Protein AF-F6I3B5-F1 (afdb_monomer)

Nearest PDB structures (foldseek):
  3wry-assembly1_A  TM=1.004E+00  e=3.801E-13  Solanum lycopersicum
  3wrx-assembly1_A  TM=1.004E+00  e=6.512E-13  Solanum lycopersicum
  3wrw-assembly1_A  TM=1.000E+00  e=2.861E-12  Solanum lycopersicum
  3wrx-assembly2_B  TM=1.003E+00  e=5.242E-12  Solanum lycopersicum
  3wrw-assembly3_E  TM=9.716E-01  e=4.220E-11  Solanum lycopersicum

Sequence (106 aa):
MFGVTTPCVNAVKERLVKDGYETLVFHATGPGGRAMEDLVRGGFIQGVLDITTTEVADYVVGGVMPCECSRFDAMIEKKIPSVVSVGTLDMVNFGAKTTIPSHLLK

Foldseek 3Di:
DEPQCVVVVVVVCVVCVVVPDDDDDFYQQQVRQVVVLVCLLVVVDQEEEAADPLLCLCQVPVARRHHDPCRPVSCVVSVGHYHHHHHNVVDGHHDPPVGPPVVPVD

Structure (mmCIF, N/CA/C/O backbone):
data_AF-F6I3B5-F1
#
_entry.id   AF-F6I3B5-F1
#
loop_
_atom_site.group_PDB
_atom_site.id
_atom_site.type_symbol
_atom_site.label_atom_id
_atom_site.label_alt_id
_atom_site.label_comp_id
_atom_site.label_asym_id
_atom_site.label_entity_id
_atom_site.label_seq_id
_atom_site.pdbx_PDB_ins_code
_atom_site.Cartn_x
_atom_site.Cartn_y
_atom_site.Cartn_z
_atom_site.occupancy
_atom_site.B_iso_or_equiv
_atom_site.auth_seq_id
_atom_site.auth_comp_id
_atom_site.auth_asym_id
_atom_site.auth_atom_id
_atom_site.pdbx_PDB_model_num
ATOM 1 N N . MET A 1 1 ? 1.086 4.937 0.881 1.00 95.94 1 MET A N 1
ATOM 2 C CA . MET A 1 1 ? 1.217 6.344 0.433 1.00 95.94 1 MET A CA 1
ATOM 3 C C . MET A 1 1 ? 2.339 6.438 -0.577 1.00 95.94 1 MET A C 1
ATOM 5 O O . MET A 1 1 ? 3.348 5.767 -0.403 1.00 95.94 1 MET A O 1
ATOM 9 N N . PHE A 1 2 ? 2.180 7.271 -1.597 1.00 95.56 2 PHE A N 1
ATOM 10 C CA . PHE A 1 2 ? 3.249 7.674 -2.507 1.00 95.56 2 PHE A CA 1
ATOM 11 C C . PHE A 1 2 ? 3.194 9.185 -2.728 1.00 95.56 2 PHE A C 1
ATOM 13 O O . PHE A 1 2 ? 2.139 9.787 -2.515 1.00 95.56 2 PHE A O 1
ATOM 20 N N . GLY A 1 3 ? 4.276 9.794 -3.226 1.00 97.38 3 GLY A N 1
ATOM 21 C CA . GLY A 1 3 ? 4.320 11.236 -3.507 1.00 97.38 3 GLY A CA 1
ATOM 22 C C . GLY A 1 3 ? 3.079 11.733 -4.265 1.00 97.38 3 GLY A C 1
ATOM 23 O O . GLY A 1 3 ? 2.422 12.676 -3.827 1.00 97.38 3 GLY A O 1
ATOM 24 N N . VAL A 1 4 ? 2.676 11.004 -5.311 1.00 97.56 4 VAL A N 1
ATOM 25 C CA . VAL A 1 4 ? 1.521 11.325 -6.173 1.00 97.56 4 VAL A CA 1
ATOM 26 C C . VAL A 1 4 ? 0.145 11.046 -5.547 1.00 97.56 4 VAL A C 1
ATOM 28 O O . VAL A 1 4 ? -0.866 11.507 -6.062 1.00 97.56 4 VAL A O 1
ATOM 31 N N . THR A 1 5 ? 0.080 10.329 -4.422 1.00 98.56 5 THR A N 1
ATOM 32 C CA . THR A 1 5 ? -1.160 10.090 -3.655 1.00 98.56 5 THR A CA 1
ATOM 33 C C . THR A 1 5 ? -1.192 10.835 -2.319 1.00 98.56 5 THR A C 1
ATOM 35 O O . THR A 1 5 ? -2.185 10.755 -1.594 1.00 98.56 5 THR A O 1
ATOM 38 N N . THR A 1 6 ? -0.157 11.625 -2.012 1.00 98.62 6 THR A N 1
ATOM 39 C CA . THR A 1 6 ? -0.052 12.439 -0.789 1.00 98.62 6 THR A CA 1
ATOM 40 C C . THR A 1 6 ? -1.284 13.313 -0.523 1.00 98.62 6 THR A C 1
ATOM 42 O O . THR A 1 6 ? -1.735 13.319 0.622 1.00 98.62 6 THR A O 1
ATOM 45 N N . PRO A 1 7 ? -1.895 14.005 -1.514 1.00 98.75 7 PRO A N 1
ATOM 46 C CA . PRO A 1 7 ? -3.087 14.816 -1.250 1.00 98.75 7 PRO A CA 1
ATOM 47 C C . PRO A 1 7 ? -4.250 13.999 -0.670 1.00 98.75 7 PRO A C 1
ATOM 49 O O . PRO A 1 7 ? -4.871 14.415 0.306 1.00 98.75 7 PRO A O 1
ATOM 52 N N . CYS A 1 8 ? -4.500 12.805 -1.220 1.00 98.81 8 CYS A N 1
ATOM 53 C CA . CYS A 1 8 ? -5.534 11.897 -0.723 1.00 98.81 8 CYS A CA 1
ATOM 54 C C . CYS A 1 8 ? -5.194 11.386 0.684 1.00 98.81 8 CYS A C 1
ATOM 56 O O . CYS A 1 8 ? -6.023 11.470 1.587 1.00 98.81 8 CYS A O 1
ATOM 58 N N . VAL A 1 9 ? -3.957 10.921 0.894 1.00 98.75 9 VAL A N 1
ATOM 59 C CA . VAL A 1 9 ? -3.523 10.371 2.188 1.00 98.75 9 VAL A CA 1
ATOM 60 C C . VAL A 1 9 ? -3.577 11.421 3.297 1.00 98.75 9 VAL A C 1
ATOM 62 O O . VAL A 1 9 ? -4.031 11.110 4.394 1.00 98.75 9 VAL A O 1
ATOM 65 N N . ASN A 1 10 ? -3.175 12.665 3.024 1.00 98.75 10 ASN A N 1
ATOM 66 C CA . ASN A 1 10 ? -3.234 13.742 4.013 1.00 98.75 10 ASN A CA 1
ATOM 67 C C . ASN A 1 10 ? -4.676 14.089 4.393 1.00 98.75 10 ASN A C 1
ATOM 69 O O . ASN A 1 10 ? -4.965 14.212 5.580 1.00 98.75 10 ASN A O 1
ATOM 73 N N . ALA A 1 11 ? -5.582 14.186 3.415 1.00 98.81 11 ALA A N 1
ATOM 74 C CA . ALA A 1 11 ? -6.995 14.446 3.683 1.00 98.81 11 ALA A CA 1
ATOM 75 C C . ALA A 1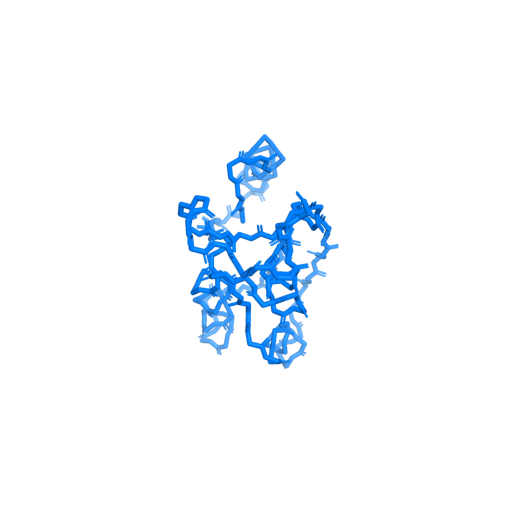 11 ? -7.634 13.322 4.519 1.00 98.81 11 ALA A C 1
ATOM 77 O O . ALA A 1 11 ? -8.360 13.587 5.478 1.00 98.81 11 ALA A O 1
ATOM 78 N N . VAL A 1 12 ? -7.322 12.062 4.195 1.00 98.81 12 VAL A N 1
ATOM 79 C CA . VAL A 1 12 ? -7.788 10.896 4.958 1.00 98.81 12 VAL A CA 1
ATOM 80 C C . VAL A 1 12 ? -7.213 10.896 6.373 1.00 98.81 12 VAL A C 1
ATOM 82 O O . VAL A 1 12 ? -7.962 10.723 7.331 1.00 98.81 12 VAL A O 1
ATOM 85 N N . LYS A 1 13 ? -5.906 11.136 6.522 1.00 98.81 13 LYS A N 1
ATOM 86 C CA . LYS A 1 13 ? -5.241 11.223 7.826 1.00 98.81 13 LYS A CA 1
ATOM 87 C C . LYS A 1 13 ? -5.870 12.304 8.701 1.00 98.81 13 LYS A C 1
ATOM 89 O O . LYS A 1 13 ? -6.204 12.030 9.848 1.00 98.81 13 LYS A O 1
ATOM 94 N N . GLU A 1 14 ? -6.047 13.513 8.171 1.00 98.81 14 GLU A N 1
ATOM 95 C CA . GLU A 1 14 ? -6.660 14.620 8.910 1.00 98.81 14 GLU A CA 1
ATOM 96 C C . GLU A 1 14 ? -8.067 14.251 9.385 1.00 98.81 14 GLU A C 1
ATOM 98 O O . GLU A 1 14 ? -8.427 14.517 10.533 1.00 98.81 14 GLU A O 1
ATOM 103 N N . ARG A 1 15 ? -8.854 13.598 8.523 1.00 98.81 15 ARG A N 1
ATOM 104 C CA . ARG A 1 15 ? -10.194 13.146 8.886 1.00 98.81 15 ARG A CA 1
ATOM 105 C C . ARG A 1 15 ? -10.171 12.080 9.983 1.00 98.81 15 ARG A C 1
ATOM 107 O O . ARG A 1 15 ? -10.915 12.213 10.947 1.00 98.81 15 ARG A O 1
ATOM 114 N N . LEU A 1 16 ? -9.317 11.066 9.867 1.00 98.69 16 LEU A N 1
ATOM 115 C CA . LEU A 1 16 ? -9.194 10.008 10.875 1.00 98.69 16 LEU A CA 1
ATOM 116 C C . LEU A 1 16 ? -8.769 10.555 12.240 1.00 98.69 16 LEU A C 1
ATOM 118 O O . LEU A 1 16 ? -9.344 10.170 13.254 1.00 98.69 16 LEU A O 1
ATOM 122 N N . VAL A 1 17 ? -7.821 11.496 12.265 1.00 98.62 17 VAL A N 1
ATOM 123 C CA . VAL A 1 17 ? -7.390 12.156 13.505 1.00 98.62 17 VAL A CA 1
ATOM 124 C C . VAL A 1 17 ? -8.537 12.952 14.133 1.00 98.62 17 VAL A C 1
ATOM 126 O O . VAL A 1 17 ? -8.736 12.876 15.343 1.00 98.62 17 VAL A O 1
ATOM 129 N N . LYS A 1 18 ? -9.338 13.674 13.333 1.00 98.69 18 LYS A N 1
ATOM 130 C CA . LYS A 1 18 ? -10.547 14.368 13.826 1.00 98.69 18 LYS A CA 1
ATOM 131 C C . LYS A 1 18 ? -11.586 13.404 14.400 1.00 98.69 18 LYS A C 1
ATOM 133 O O . LYS A 1 18 ? -12.261 13.758 15.361 1.00 98.69 18 LYS A O 1
ATOM 138 N N . ASP A 1 19 ? -11.679 12.204 13.839 1.00 98.62 19 ASP A N 1
ATOM 139 C CA . ASP A 1 19 ? -12.576 11.146 14.307 1.00 98.62 19 ASP A CA 1
ATOM 140 C C . ASP A 1 19 ? -11.990 10.361 15.510 1.00 98.62 19 ASP A C 1
ATOM 142 O O . ASP A 1 19 ? -12.633 9.446 16.019 1.00 98.62 19 ASP A O 1
ATOM 146 N N . GLY A 1 20 ? -10.800 10.733 16.006 1.00 98.62 20 GLY A N 1
ATOM 147 C CA . GLY A 1 20 ? -10.186 10.176 17.219 1.00 98.62 20 GLY A CA 1
ATOM 148 C C . GLY A 1 20 ? -9.274 8.966 16.999 1.00 98.62 20 GLY A C 1
ATOM 149 O O . GLY A 1 20 ? -8.903 8.305 17.969 1.00 98.62 20 GLY A O 1
ATOM 150 N N . TYR A 1 21 ? -8.903 8.663 15.753 1.00 98.81 21 TYR A N 1
ATOM 151 C CA . TYR A 1 21 ? -7.993 7.565 15.428 1.00 98.81 21 TYR A CA 1
ATOM 152 C C . TYR A 1 21 ? -6.526 8.009 15.414 1.00 98.81 21 TYR A C 1
ATOM 154 O O . TYR A 1 21 ? -6.184 9.079 14.908 1.00 98.81 21 TYR A O 1
ATOM 162 N N . GLU A 1 22 ? -5.645 7.129 15.889 1.00 98.69 22 GLU A N 1
ATOM 163 C CA . GLU A 1 22 ? -4.203 7.220 15.646 1.00 98.69 22 GLU A CA 1
ATOM 164 C C . GLU A 1 22 ? -3.876 6.692 14.240 1.00 98.69 22 GLU A C 1
ATOM 166 O O . GLU A 1 22 ? -4.530 5.769 13.748 1.00 98.69 22 GLU A O 1
ATOM 171 N N . THR A 1 23 ? -2.874 7.270 13.567 1.00 98.56 23 THR A N 1
ATOM 172 C CA . THR A 1 23 ? -2.585 6.938 12.162 1.00 98.56 23 THR A CA 1
ATOM 173 C C . THR A 1 23 ? -1.102 6.684 11.919 1.00 98.56 23 THR A C 1
ATOM 175 O O . THR A 1 23 ? -0.250 7.525 12.194 1.00 98.56 23 THR A O 1
ATOM 178 N N . LEU A 1 24 ? -0.799 5.548 11.292 1.00 98.81 24 LEU A N 1
ATOM 179 C CA . LEU A 1 24 ? 0.534 5.218 10.792 1.00 98.81 24 LEU A CA 1
ATOM 180 C C . LEU A 1 24 ? 0.516 5.254 9.261 1.00 98.81 24 LEU A C 1
ATOM 182 O O . LEU A 1 24 ? -0.299 4.585 8.628 1.00 98.81 24 LEU A O 1
ATOM 186 N N . VAL A 1 25 ? 1.400 6.052 8.659 1.00 98.75 25 VAL A N 1
ATOM 187 C CA . VAL A 1 25 ? 1.496 6.190 7.198 1.00 98.75 25 VAL A CA 1
ATOM 188 C C . VAL A 1 25 ? 2.730 5.453 6.698 1.00 98.75 25 VAL A C 1
ATOM 190 O O . VAL A 1 25 ? 3.846 5.756 7.111 1.00 98.75 25 VAL A O 1
ATOM 193 N N . PHE A 1 26 ? 2.527 4.537 5.755 1.00 98.81 26 PHE A N 1
ATOM 194 C CA . PHE A 1 26 ? 3.593 3.752 5.136 1.00 98.81 26 PHE A CA 1
ATOM 195 C C . PHE A 1 26 ? 3.836 4.223 3.704 1.00 98.81 26 PHE A C 1
ATOM 197 O O . PHE A 1 26 ? 2.892 4.437 2.932 1.00 98.81 26 PHE A O 1
ATOM 204 N N . HIS A 1 27 ? 5.106 4.400 3.343 1.00 98.62 27 HIS A N 1
ATOM 205 C CA . HIS A 1 27 ? 5.497 4.696 1.970 1.00 98.62 27 HIS A CA 1
ATOM 206 C C . HIS A 1 27 ? 5.504 3.394 1.157 1.00 98.62 27 HIS A C 1
ATOM 208 O O . HIS A 1 27 ? 6.151 2.437 1.564 1.00 98.62 27 HIS A O 1
ATOM 214 N N . ALA A 1 28 ? 4.760 3.340 0.053 1.00 98.62 28 ALA A N 1
ATOM 215 C CA . ALA A 1 28 ? 4.493 2.115 -0.704 1.00 98.62 28 ALA A CA 1
ATOM 216 C C . ALA A 1 28 ? 5.681 1.745 -1.614 1.00 98.62 28 ALA A C 1
ATOM 218 O O . ALA A 1 28 ? 5.631 1.949 -2.823 1.00 98.62 28 ALA A O 1
ATOM 219 N N . THR A 1 29 ? 6.780 1.292 -1.007 1.00 98.50 29 THR A N 1
ATOM 220 C CA . THR A 1 29 ? 8.053 0.981 -1.682 1.00 98.50 29 THR A CA 1
ATOM 221 C C . THR A 1 29 ? 8.399 -0.510 -1.703 1.00 98.50 29 THR A C 1
ATOM 223 O O . THR A 1 29 ? 9.534 -0.869 -2.012 1.00 98.50 29 THR A O 1
ATOM 226 N N . GLY A 1 30 ? 7.466 -1.374 -1.308 1.00 98.19 30 GLY A N 1
ATOM 227 C CA . GLY A 1 30 ? 7.651 -2.801 -1.051 1.00 98.19 30 GLY A CA 1
ATOM 228 C C . GLY A 1 30 ? 7.792 -3.073 0.453 1.00 98.19 30 GLY A C 1
ATOM 229 O O . GLY A 1 30 ? 6.889 -3.647 1.065 1.00 98.19 30 GLY A O 1
ATOM 230 N N . PRO A 1 31 ? 8.889 -2.635 1.111 1.00 98.56 31 PRO A N 1
ATOM 231 C CA . PRO A 1 31 ? 9.033 -2.758 2.559 1.00 98.56 31 PRO A CA 1
ATOM 232 C C . PRO A 1 31 ? 7.948 -2.032 3.358 1.00 98.56 31 PRO A C 1
ATOM 234 O O . PRO A 1 31 ? 7.634 -2.466 4.461 1.00 98.56 31 PRO A O 1
ATOM 237 N N . GLY A 1 32 ? 7.377 -0.939 2.841 1.00 98.62 32 GLY A N 1
ATOM 238 C CA . GLY A 1 32 ? 6.334 -0.204 3.556 1.00 98.62 32 GLY A CA 1
ATOM 239 C C . GLY A 1 32 ? 5.035 -0.992 3.687 1.00 98.62 32 GLY A C 1
ATOM 240 O O . GLY A 1 32 ? 4.495 -1.073 4.791 1.00 98.62 32 GLY A O 1
ATOM 241 N N . GLY A 1 33 ? 4.563 -1.624 2.607 1.00 98.62 33 GLY A N 1
ATOM 242 C CA . GLY A 1 33 ? 3.419 -2.530 2.668 1.00 98.62 33 GLY A CA 1
ATOM 243 C C . GLY A 1 33 ? 3.654 -3.713 3.607 1.00 98.62 33 GLY A C 1
ATOM 244 O O . GLY A 1 33 ? 2.762 -4.037 4.394 1.00 98.62 33 GLY A O 1
ATOM 245 N N . ARG A 1 34 ? 4.859 -4.302 3.597 1.00 98.62 34 ARG A N 1
ATOM 246 C CA . ARG A 1 34 ? 5.234 -5.393 4.519 1.00 98.62 34 ARG A CA 1
ATOM 247 C C . ARG A 1 34 ? 5.270 -4.951 5.977 1.00 98.62 34 ARG A C 1
ATOM 249 O O . ARG A 1 34 ? 4.664 -5.602 6.817 1.00 98.62 34 ARG A O 1
ATOM 256 N N . ALA A 1 35 ? 5.897 -3.814 6.272 1.00 98.75 35 ALA A N 1
ATOM 257 C CA . ALA A 1 35 ? 5.954 -3.276 7.629 1.00 98.75 35 ALA A CA 1
ATOM 258 C C . ALA A 1 35 ? 4.550 -3.005 8.197 1.00 98.75 35 ALA A C 1
ATOM 260 O O . ALA A 1 35 ? 4.286 -3.288 9.364 1.00 98.75 35 ALA A O 1
ATOM 261 N N . MET A 1 36 ? 3.635 -2.497 7.366 1.00 98.81 36 MET A N 1
ATOM 262 C CA . MET A 1 36 ? 2.228 -2.342 7.739 1.00 98.81 36 MET A CA 1
ATOM 263 C C . MET A 1 36 ? 1.593 -3.694 8.085 1.00 98.81 36 MET A C 1
ATOM 265 O O . MET A 1 36 ? 0.952 -3.823 9.126 1.00 98.81 36 MET A O 1
ATOM 269 N N . GLU A 1 37 ? 1.770 -4.708 7.236 1.00 98.81 37 GLU A N 1
ATOM 270 C CA . GLU A 1 37 ? 1.206 -6.039 7.470 1.00 98.81 37 GLU A CA 1
ATOM 271 C C . GLU A 1 37 ? 1.786 -6.734 8.701 1.00 98.81 37 GLU A C 1
ATOM 273 O O . GLU A 1 37 ? 1.044 -7.381 9.435 1.00 98.81 37 GLU A O 1
ATOM 278 N N . ASP A 1 38 ? 3.074 -6.568 8.985 1.00 98.75 38 ASP A N 1
ATOM 279 C CA . ASP A 1 38 ? 3.693 -7.122 10.190 1.00 98.75 38 ASP A CA 1
ATOM 280 C C . ASP A 1 38 ? 3.113 -6.488 11.460 1.00 98.75 38 ASP A C 1
ATOM 282 O O . ASP A 1 38 ? 2.850 -7.184 12.444 1.00 98.75 38 ASP A O 1
ATOM 286 N N . LEU A 1 39 ? 2.805 -5.188 11.428 1.00 98.81 39 LEU A N 1
ATOM 287 C CA . LEU A 1 39 ? 2.116 -4.503 12.525 1.00 98.81 39 LEU A CA 1
ATOM 288 C C . LEU A 1 39 ? 0.644 -4.919 12.655 1.00 98.81 39 LEU A C 1
ATOM 290 O O . LEU A 1 39 ? 0.135 -5.002 13.776 1.00 98.81 39 LEU A O 1
ATOM 294 N N . VAL A 1 40 ? -0.030 -5.248 11.548 1.00 98.81 40 VAL A N 1
ATOM 295 C CA . VAL A 1 40 ? -1.353 -5.897 11.570 1.00 98.81 40 VAL A CA 1
ATOM 296 C C . VAL A 1 40 ? -1.249 -7.287 12.207 1.00 98.81 40 VAL A C 1
ATOM 298 O O . VAL A 1 40 ? -2.002 -7.602 13.132 1.00 98.81 40 VAL A O 1
ATOM 301 N N . ARG A 1 41 ? -0.278 -8.113 11.791 1.00 98.62 41 ARG A N 1
ATOM 302 C CA . ARG A 1 41 ? -0.050 -9.453 12.363 1.00 98.62 41 ARG A 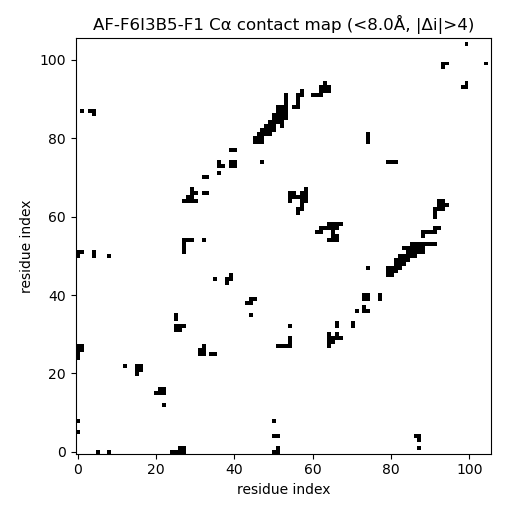CA 1
ATOM 303 C C . ARG A 1 41 ? 0.256 -9.384 13.862 1.00 98.62 41 ARG A C 1
ATOM 305 O O . ARG A 1 41 ? -0.253 -10.215 14.622 1.00 98.62 41 ARG A O 1
ATOM 312 N N . GLY A 1 42 ? 1.012 -8.370 14.281 1.00 98.56 42 GLY A N 1
ATOM 313 C CA . GLY A 1 42 ? 1.332 -8.067 15.676 1.00 98.56 42 GLY A CA 1
ATOM 314 C C . GLY A 1 42 ? 0.182 -7.470 16.496 1.00 98.56 42 GLY A C 1
ATOM 315 O O . GLY A 1 42 ? 0.314 -7.350 17.708 1.00 98.56 42 GLY A O 1
ATOM 316 N N . GLY A 1 43 ? -0.950 -7.116 15.875 1.00 98.44 43 GLY A N 1
ATOM 317 C CA . GLY A 1 43 ? -2.114 -6.539 16.559 1.00 98.44 43 GLY A CA 1
ATOM 318 C C . GLY A 1 43 ? -1.994 -5.046 16.890 1.00 98.44 43 GLY A C 1
ATOM 319 O O . GLY A 1 43 ? -2.868 -4.496 17.561 1.00 98.44 43 GLY A O 1
ATOM 320 N N . PHE A 1 44 ? -0.949 -4.373 16.406 1.00 98.69 44 PHE A N 1
ATOM 321 C CA . PHE A 1 44 ? -0.724 -2.940 16.619 1.00 98.69 44 PHE A CA 1
ATOM 322 C C . PHE A 1 44 ? -1.589 -2.058 15.713 1.00 98.69 44 PHE A C 1
ATOM 324 O O . PHE A 1 44 ? -1.864 -0.916 16.071 1.00 98.69 44 PHE A O 1
ATOM 331 N N . ILE A 1 45 ? -2.049 -2.587 14.574 1.00 98.81 45 ILE A N 1
ATOM 332 C CA . ILE A 1 45 ? -2.978 -1.918 13.654 1.00 98.81 45 ILE A CA 1
ATOM 333 C C . ILE A 1 45 ? -4.311 -2.673 13.642 1.00 98.81 45 ILE A C 1
ATOM 335 O O . ILE A 1 45 ? -4.344 -3.872 13.368 1.00 98.81 45 ILE A O 1
ATOM 339 N N . GLN A 1 46 ? -5.412 -1.967 13.921 1.00 98.75 46 GLN A N 1
ATOM 340 C CA . GLN A 1 46 ? -6.761 -2.549 14.038 1.00 98.75 46 GLN A CA 1
ATOM 341 C C . GLN A 1 46 ? -7.655 -2.271 12.821 1.00 98.75 46 GLN A C 1
ATOM 343 O O . GLN A 1 46 ? -8.783 -2.751 12.768 1.00 98.75 46 GLN A O 1
ATOM 348 N N . GLY A 1 47 ? -7.172 -1.505 11.844 1.00 98.69 47 GLY A N 1
ATOM 349 C CA . GLY A 1 47 ? -7.871 -1.212 10.598 1.00 98.69 47 GLY A CA 1
ATOM 350 C C . GLY A 1 47 ? -6.918 -0.619 9.567 1.00 98.69 47 GLY A C 1
ATOM 351 O O . GLY A 1 47 ? -5.947 0.043 9.933 1.00 98.69 47 GLY A O 1
ATOM 352 N N . VAL A 1 48 ? -7.177 -0.868 8.285 1.00 98.88 48 VAL A N 1
ATOM 353 C CA . VAL 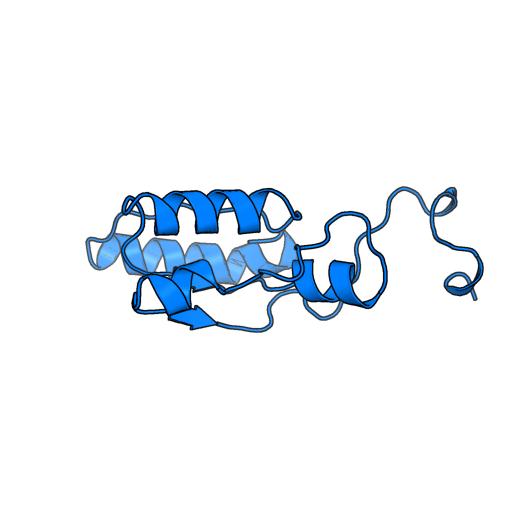A 1 48 ? -6.296 -0.438 7.190 1.00 98.88 48 VAL A CA 1
ATOM 354 C C . VAL A 1 48 ? -7.080 0.316 6.120 1.00 98.88 48 VAL A C 1
ATOM 356 O O . VAL A 1 48 ? -8.130 -0.123 5.654 1.00 98.88 48 VAL A O 1
ATOM 359 N N . LEU A 1 49 ? -6.528 1.452 5.693 1.00 98.88 49 LEU A N 1
ATOM 360 C CA . LEU A 1 49 ? -6.915 2.141 4.465 1.00 98.88 49 LEU A CA 1
ATOM 361 C C . LEU A 1 49 ? -5.760 2.020 3.467 1.00 98.88 49 LEU A C 1
ATOM 363 O O . LEU A 1 49 ? -4.840 2.842 3.463 1.00 98.88 49 LEU A O 1
ATOM 367 N N . ASP A 1 50 ? -5.794 0.983 2.633 1.00 98.75 50 ASP A N 1
ATOM 368 C CA . ASP A 1 50 ? -4.757 0.731 1.634 1.00 98.75 50 ASP A CA 1
ATOM 369 C C . ASP A 1 50 ? -5.034 1.538 0.359 1.00 98.75 50 ASP A C 1
ATOM 371 O O . ASP A 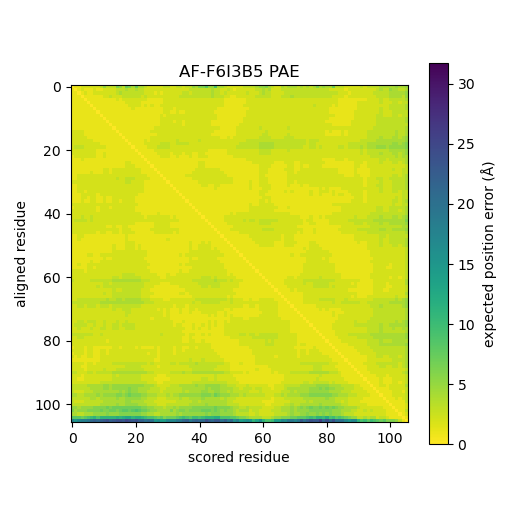1 50 ? -5.571 1.059 -0.641 1.00 98.75 50 ASP A O 1
ATOM 375 N N . ILE A 1 51 ? -4.735 2.836 0.443 1.00 98.88 51 ILE A N 1
ATOM 376 C CA . ILE A 1 51 ? -5.015 3.819 -0.614 1.00 98.88 51 ILE A CA 1
ATOM 377 C C . ILE A 1 51 ? -4.078 3.634 -1.816 1.00 98.88 51 ILE A C 1
ATOM 379 O O . ILE A 1 51 ? -4.463 3.927 -2.948 1.00 98.88 51 ILE A O 1
ATOM 383 N N . THR A 1 52 ? -2.844 3.185 -1.579 1.00 98.81 52 THR A N 1
ATOM 384 C CA . THR A 1 52 ? -1.763 3.167 -2.571 1.00 98.81 52 THR A CA 1
ATOM 385 C C . THR A 1 52 ? -1.250 1.743 -2.763 1.00 98.81 52 THR A C 1
ATOM 387 O O . THR A 1 52 ? -0.309 1.329 -2.091 1.00 98.81 52 THR A O 1
ATOM 390 N N . THR A 1 53 ? -1.813 1.022 -3.726 1.00 98.75 53 THR A N 1
ATOM 391 C CA . THR A 1 53 ? -1.488 -0.386 -4.003 1.00 98.75 53 THR A CA 1
ATOM 392 C C . THR A 1 53 ? -0.423 -0.571 -5.096 1.00 98.75 53 THR A C 1
ATOM 394 O O . THR A 1 53 ? -0.273 -1.662 -5.636 1.00 98.75 53 THR A O 1
ATOM 397 N N . THR A 1 54 ? 0.360 0.474 -5.399 1.00 98.75 54 THR A N 1
ATOM 398 C CA . THR A 1 54 ? 1.405 0.498 -6.452 1.00 98.75 54 THR A CA 1
ATOM 399 C C . THR A 1 54 ? 2.436 -0.629 -6.369 1.00 98.75 54 THR A C 1
ATOM 401 O O . THR A 1 54 ? 2.911 -1.096 -7.398 1.00 98.75 54 THR A O 1
ATOM 404 N N . GLU A 1 55 ? 2.714 -1.152 -5.172 1.00 98.81 55 GLU A N 1
ATOM 405 C CA . GLU A 1 55 ? 3.629 -2.288 -4.983 1.00 98.81 55 GLU A CA 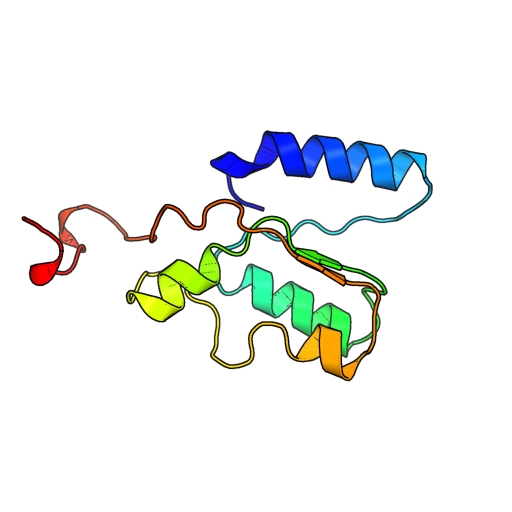1
ATOM 406 C C . GLU A 1 55 ? 3.185 -3.539 -5.775 1.00 98.81 55 GLU A C 1
ATOM 408 O O . GLU A 1 55 ? 4.018 -4.368 -6.143 1.00 98.81 55 GLU A O 1
ATOM 413 N N . VAL A 1 56 ? 1.885 -3.658 -6.089 1.00 98.81 56 VAL A N 1
ATOM 414 C CA . VAL A 1 56 ? 1.332 -4.710 -6.957 1.00 98.81 56 VAL A CA 1
ATOM 415 C C . VAL A 1 56 ? 1.740 -4.507 -8.417 1.00 98.81 56 VAL A C 1
ATOM 417 O O . VAL A 1 56 ? 2.059 -5.481 -9.095 1.00 98.81 56 VAL A O 1
ATOM 420 N 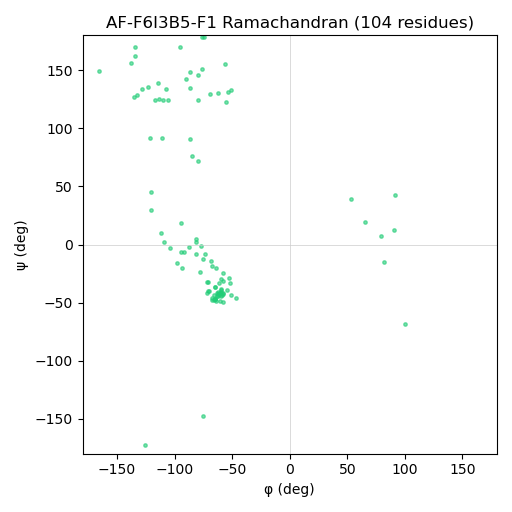N . ALA A 1 57 ? 1.762 -3.266 -8.914 1.00 98.69 57 ALA A N 1
ATOM 421 C CA . ALA A 1 57 ? 2.211 -2.978 -10.277 1.00 98.69 57 ALA A CA 1
ATOM 422 C C . ALA A 1 57 ? 3.686 -3.372 -10.445 1.00 98.69 57 ALA A C 1
ATOM 424 O O . ALA A 1 57 ? 4.042 -4.069 -11.399 1.00 98.69 57 ALA A O 1
ATOM 425 N N . ASP A 1 58 ? 4.519 -3.018 -9.465 1.00 98.69 58 ASP A N 1
ATOM 426 C CA . ASP A 1 58 ? 5.915 -3.442 -9.401 1.00 98.69 58 ASP A CA 1
ATOM 427 C C . ASP A 1 58 ? 6.062 -4.966 -9.309 1.00 98.69 58 ASP A C 1
ATOM 429 O O . ASP A 1 58 ? 6.897 -5.530 -10.012 1.00 98.69 58 ASP A O 1
ATOM 433 N N . TYR A 1 59 ? 5.245 -5.653 -8.507 1.00 98.69 59 TYR A N 1
ATOM 434 C CA . TYR A 1 59 ? 5.285 -7.116 -8.414 1.00 98.69 59 TYR A CA 1
ATOM 435 C C . TYR A 1 59 ? 4.935 -7.801 -9.743 1.00 98.69 59 TYR A C 1
ATOM 437 O O . TYR A 1 59 ? 5.618 -8.736 -10.156 1.00 98.69 59 TYR A O 1
ATOM 445 N N . VAL A 1 60 ? 3.896 -7.324 -10.434 1.00 98.44 60 VAL A N 1
ATOM 446 C CA . VAL A 1 60 ? 3.416 -7.926 -11.688 1.00 98.44 60 VAL A CA 1
ATOM 447 C C . VAL A 1 60 ? 4.375 -7.665 -12.851 1.00 98.44 60 VAL A C 1
ATOM 449 O O . VAL A 1 60 ? 4.604 -8.558 -13.664 1.00 98.44 60 VAL A O 1
ATOM 452 N N . VAL A 1 61 ? 4.922 -6.452 -12.956 1.00 98.12 61 VAL A N 1
ATOM 453 C CA . VAL A 1 61 ? 5.746 -6.037 -14.107 1.00 98.12 61 VAL A CA 1
ATOM 454 C C . VAL A 1 61 ? 7.246 -6.259 -13.870 1.00 98.12 61 VAL A C 1
ATOM 456 O O . VAL A 1 61 ? 8.007 -6.359 -14.831 1.00 98.12 61 VAL A O 1
ATOM 459 N N . GLY A 1 62 ? 7.686 -6.376 -12.615 1.00 97.75 62 GLY A N 1
ATOM 460 C CA . GLY A 1 62 ? 9.100 -6.513 -12.252 1.00 97.75 62 GLY A CA 1
ATOM 461 C C . GLY A 1 62 ? 9.792 -5.175 -11.976 1.00 97.75 62 GLY A C 1
ATOM 462 O O . GLY A 1 62 ? 10.910 -4.946 -12.440 1.00 97.75 62 GLY A O 1
ATOM 463 N N . GLY A 1 63 ? 9.116 -4.282 -11.253 1.00 98.31 63 GLY A N 1
ATOM 464 C CA . GLY A 1 63 ? 9.686 -3.033 -10.745 1.00 98.31 63 GLY A CA 1
ATOM 465 C C . GLY A 1 63 ? 10.606 -3.232 -9.533 1.00 98.31 63 GLY A C 1
ATOM 466 O O . GLY A 1 63 ? 10.814 -4.348 -9.054 1.00 98.31 63 GLY A O 1
ATOM 467 N N . VAL A 1 64 ? 11.191 -2.138 -9.038 1.00 98.38 64 VAL A N 1
ATOM 468 C CA . VAL A 1 64 ? 12.181 -2.146 -7.937 1.00 98.38 64 VAL A CA 1
ATOM 469 C C . VAL A 1 64 ? 11.571 -1.981 -6.542 1.00 98.38 64 VAL A C 1
ATOM 471 O O . VAL A 1 64 ? 12.282 -2.098 -5.545 1.00 98.38 64 VAL A O 1
ATOM 474 N N . MET A 1 65 ? 10.267 -1.727 -6.457 1.00 98.56 65 MET A N 1
ATOM 475 C CA . MET A 1 65 ? 9.490 -1.570 -5.226 1.00 98.56 65 MET A CA 1
ATOM 476 C C . MET A 1 65 ? 8.333 -2.590 -5.108 1.00 98.56 65 MET A C 1
ATOM 478 O O . MET A 1 65 ? 7.212 -2.201 -4.771 1.00 98.56 65 MET A O 1
ATOM 482 N N . PRO A 1 66 ? 8.544 -3.894 -5.386 1.00 98.69 66 PRO A N 1
ATOM 483 C CA . PRO A 1 66 ? 7.455 -4.860 -5.426 1.00 98.69 66 PRO A CA 1
ATOM 484 C C . PRO A 1 66 ? 6.978 -5.254 -4.026 1.00 98.69 66 PRO A C 1
ATOM 486 O O . PRO A 1 66 ? 7.751 -5.307 -3.057 1.00 98.69 66 PRO A O 1
ATOM 489 N N . CYS A 1 67 ? 5.698 -5.613 -3.939 1.00 98.62 67 CYS A N 1
ATOM 490 C CA . CYS A 1 67 ? 5.197 -6.410 -2.827 1.00 98.62 67 CYS A CA 1
ATOM 491 C C . CYS A 1 67 ? 5.646 -7.876 -2.957 1.00 98.62 67 CYS A C 1
ATOM 493 O O . CYS A 1 67 ? 6.320 -8.268 -3.909 1.00 98.62 67 CYS A O 1
ATOM 495 N N . GLU A 1 68 ? 5.273 -8.697 -1.980 1.00 97.50 68 GLU A N 1
ATOM 496 C CA . GLU A 1 68 ? 5.393 -10.155 -2.070 1.00 97.50 68 GLU A CA 1
ATOM 497 C C . GLU A 1 68 ? 4.066 -10.773 -2.536 1.00 97.50 68 GLU A C 1
ATOM 499 O O . GLU A 1 68 ? 3.040 -10.093 -2.586 1.00 97.50 68 GLU A O 1
ATOM 504 N N . CYS A 1 69 ? 4.067 -12.069 -2.861 1.00 97.75 69 CYS A N 1
ATOM 505 C CA . CYS A 1 69 ? 2.845 -12.787 -3.239 1.00 97.75 69 CYS A CA 1
ATOM 506 C C . CYS A 1 69 ? 1.809 -12.872 -2.107 1.00 97.75 69 CYS A C 1
ATOM 508 O O . CYS A 1 69 ? 0.634 -13.078 -2.386 1.00 97.75 69 CYS A O 1
ATOM 510 N N . SER A 1 70 ? 2.244 -12.692 -0.858 1.00 98.06 70 SER A N 1
ATOM 511 C CA . SER A 1 70 ? 1.420 -12.670 0.354 1.00 98.06 70 SER A CA 1
ATOM 512 C C . SER A 1 70 ? 0.736 -11.323 0.616 1.00 98.06 70 SER A C 1
ATOM 514 O O . SER A 1 70 ? 0.129 -11.127 1.672 1.00 98.06 70 SER A O 1
ATOM 516 N N . ARG A 1 71 ? 0.862 -10.356 -0.307 1.00 98.44 71 ARG A N 1
ATOM 517 C CA . ARG A 1 71 ? 0.274 -9.023 -0.148 1.00 98.44 71 ARG A CA 1
ATOM 518 C C . ARG A 1 71 ? -1.223 -9.147 0.146 1.00 98.44 71 ARG A C 1
ATOM 520 O O . ARG A 1 71 ? -1.951 -9.809 -0.584 1.00 98.44 71 ARG A O 1
ATOM 527 N N . PHE A 1 72 ? -1.657 -8.435 1.183 1.00 98.38 72 PHE A N 1
ATOM 528 C CA . PHE A 1 72 ? -3.009 -8.366 1.741 1.00 98.38 72 PHE A CA 1
ATOM 529 C C . PHE A 1 72 ? -3.415 -9.489 2.707 1.00 98.38 72 PHE A C 1
ATOM 531 O O . PHE A 1 72 ? -4.368 -9.288 3.469 1.00 98.38 72 PHE A O 1
ATOM 538 N N . ASP A 1 73 ? -2.685 -10.606 2.773 1.00 98.62 73 ASP A N 1
ATOM 539 C CA . ASP A 1 73 ? -3.076 -11.773 3.579 1.00 98.62 73 ASP A CA 1
ATOM 540 C C . ASP A 1 73 ? -3.249 -11.426 5.062 1.00 98.62 73 ASP A C 1
ATOM 542 O O . ASP A 1 73 ? -4.243 -11.811 5.680 1.00 98.62 73 ASP A O 1
ATOM 546 N N . ALA A 1 74 ? -2.353 -10.603 5.625 1.00 98.56 74 ALA A N 1
ATOM 547 C CA . ALA A 1 74 ? -2.400 -10.219 7.040 1.00 98.56 74 ALA A CA 1
ATOM 548 C C . ALA A 1 74 ? -3.748 -9.611 7.459 1.00 98.56 74 ALA A C 1
ATOM 550 O O . ALA A 1 74 ? -4.245 -9.875 8.555 1.00 98.56 74 ALA A O 1
ATOM 551 N N . MET A 1 75 ? -4.343 -8.786 6.595 1.00 98.25 75 MET A N 1
ATOM 552 C CA . MET A 1 75 ? -5.614 -8.121 6.879 1.00 98.25 75 MET A CA 1
ATOM 553 C C . MET A 1 75 ? -6.777 -9.116 6.884 1.00 98.25 75 MET A C 1
ATOM 555 O O . MET A 1 75 ? -7.650 -9.041 7.753 1.00 98.25 75 MET A O 1
ATOM 559 N N . ILE A 1 76 ? -6.760 -10.071 5.946 1.00 98.19 76 ILE A N 1
ATOM 560 C CA . ILE A 1 76 ? -7.763 -11.136 5.812 1.00 98.19 76 ILE A CA 1
ATOM 561 C C . ILE A 1 76 ? -7.668 -12.095 7.002 1.00 98.19 76 ILE A C 1
ATOM 563 O O . ILE A 1 76 ? -8.673 -12.383 7.652 1.00 98.19 76 ILE A O 1
ATOM 567 N N . GLU A 1 77 ? -6.456 -12.540 7.332 1.00 98.38 77 GLU A N 1
ATOM 568 C CA . GLU A 1 77 ? -6.171 -13.440 8.453 1.00 98.38 77 GLU A CA 1
ATOM 569 C C . GLU A 1 77 ? -6.607 -12.841 9.793 1.00 98.38 77 GLU A C 1
ATOM 571 O O . GLU A 1 77 ? -7.232 -13.518 10.613 1.00 98.38 77 GLU A O 1
ATOM 576 N N . LYS A 1 78 ? -6.311 -11.553 10.014 1.00 98.56 78 LYS A N 1
ATOM 577 C CA . LYS A 1 78 ? -6.690 -10.836 11.240 1.00 98.56 78 LYS A CA 1
ATOM 578 C C . LYS A 1 78 ? -8.128 -10.339 11.246 1.00 98.56 78 LYS A C 1
ATOM 580 O O . LYS A 1 78 ? -8.593 -9.907 12.299 1.00 98.56 78 LYS A O 1
ATOM 585 N N . LYS A 1 79 ? -8.838 -10.434 10.117 1.00 98.50 79 LYS A N 1
ATOM 586 C CA . LYS A 1 79 ? -10.240 -10.016 9.961 1.00 98.50 79 LYS A CA 1
ATOM 587 C C . LYS A 1 79 ? -10.477 -8.572 10.415 1.00 98.50 79 LYS A C 1
ATOM 589 O O . LYS A 1 79 ? -11.496 -8.273 11.037 1.00 98.50 79 LYS A O 1
ATOM 594 N N . ILE A 1 80 ? -9.526 -7.685 10.123 1.00 98.62 80 ILE A N 1
ATOM 595 C CA . ILE A 1 80 ? -9.644 -6.264 10.461 1.00 98.62 80 ILE A CA 1
ATOM 596 C C . ILE A 1 80 ? -10.388 -5.500 9.356 1.00 98.62 80 ILE A C 1
ATOM 598 O O . ILE A 1 80 ? -10.268 -5.853 8.176 1.00 98.62 80 ILE A O 1
ATOM 602 N N . PRO A 1 81 ? -11.144 -4.439 9.694 1.00 98.69 81 PRO A N 1
ATOM 603 C CA . PRO A 1 81 ? -11.754 -3.569 8.697 1.00 98.69 81 PRO A CA 1
ATOM 604 C C . PRO A 1 81 ? -10.685 -3.016 7.751 1.00 98.69 81 PRO A C 1
ATOM 606 O O . PRO A 1 81 ? -9.720 -2.383 8.181 1.00 98.69 81 PRO A O 1
ATOM 609 N N . SER A 1 82 ? -10.869 -3.277 6.459 1.00 98.38 82 SER A N 1
ATOM 610 C CA . SER A 1 82 ? -9.902 -2.929 5.420 1.00 98.38 82 SER A CA 1
ATOM 611 C C . SER A 1 82 ? -10.622 -2.313 4.225 1.00 98.38 82 SER A C 1
ATOM 613 O O . SER A 1 82 ? -11.563 -2.905 3.698 1.00 98.38 82 SER A O 1
ATOM 615 N N . VAL A 1 83 ? -10.186 -1.129 3.795 1.00 98.81 83 VAL A N 1
ATOM 616 C CA . VAL A 1 83 ? -10.650 -0.477 2.559 1.00 98.81 83 VAL A CA 1
ATOM 617 C C . VAL A 1 83 ? -9.461 -0.346 1.623 1.00 98.81 83 VAL A C 1
ATOM 619 O O . VAL A 1 83 ? -8.444 0.234 1.997 1.00 98.81 83 VAL A O 1
ATOM 622 N N . VAL A 1 84 ? -9.593 -0.877 0.411 1.00 98.56 84 VAL A N 1
ATOM 623 C CA . VAL A 1 84 ? -8.516 -0.926 -0.585 1.00 98.56 84 VAL A CA 1
ATOM 624 C C . VAL A 1 84 ? -8.882 -0.054 -1.782 1.00 98.56 84 VAL A C 1
ATOM 626 O O . VAL A 1 84 ? -10.030 -0.049 -2.227 1.00 98.56 84 VAL A O 1
ATOM 629 N N . SER A 1 85 ? -7.904 0.687 -2.296 1.00 98.75 85 SER A N 1
ATOM 630 C CA . SER A 1 85 ? -8.018 1.502 -3.508 1.00 98.75 85 SER A CA 1
ATOM 631 C C . SER A 1 85 ? -6.913 1.147 -4.515 1.00 98.75 85 SER A C 1
ATOM 633 O O . SER A 1 85 ? -6.168 0.184 -4.338 1.00 98.75 85 SER A O 1
ATOM 635 N N . VAL A 1 86 ? -6.818 1.918 -5.598 1.00 98.69 86 VAL A N 1
ATOM 636 C CA . VAL A 1 86 ? -5.909 1.694 -6.740 1.00 98.69 86 VAL A CA 1
ATOM 637 C C . VAL A 1 86 ? -4.948 2.867 -6.960 1.00 98.69 86 VAL A C 1
ATOM 639 O O . VAL A 1 86 ? -4.559 3.181 -8.084 1.00 98.69 86 VAL A O 1
ATOM 642 N N . GLY A 1 87 ? -4.586 3.578 -5.891 1.00 98.56 87 GLY A N 1
ATOM 643 C CA . GLY A 1 87 ? -3.686 4.722 -5.989 1.00 98.56 87 GLY A CA 1
ATOM 644 C C . GLY A 1 87 ? -2.304 4.322 -6.507 1.00 98.56 87 GLY A C 1
ATOM 645 O O . GLY A 1 87 ? -1.678 3.407 -5.969 1.00 98.56 87 GLY A O 1
ATOM 646 N N . THR A 1 88 ? -1.816 5.057 -7.511 1.00 98.19 88 THR A N 1
ATOM 647 C CA . THR A 1 88 ? -0.481 4.872 -8.112 1.00 98.19 88 THR A CA 1
ATOM 648 C C . THR A 1 88 ? -0.318 3.523 -8.838 1.00 98.19 88 THR A C 1
ATOM 650 O O . THR A 1 88 ? 0.792 3.061 -9.080 1.00 98.19 88 THR A O 1
ATOM 653 N N . LEU A 1 89 ? -1.422 2.866 -9.209 1.00 98.38 89 LEU A N 1
ATOM 654 C CA . LEU A 1 89 ? -1.390 1.622 -9.991 1.00 98.38 89 LEU A CA 1
ATOM 655 C C . LEU A 1 89 ? -1.099 1.849 -11.490 1.00 98.38 89 LEU A C 1
ATOM 657 O O . LEU A 1 89 ? -1.036 0.900 -12.264 1.00 98.38 89 LEU A O 1
ATOM 661 N N . ASP A 1 90 ? -0.947 3.106 -11.899 1.00 98.38 90 ASP A N 1
ATOM 662 C CA . ASP A 1 90 ? -0.660 3.575 -13.255 1.00 98.38 90 ASP A CA 1
ATOM 663 C C . ASP A 1 90 ? 0.843 3.642 -13.584 1.00 98.38 90 ASP A C 1
ATOM 665 O O . ASP A 1 90 ? 1.210 3.970 -14.713 1.00 98.38 90 ASP A O 1
ATOM 669 N N . MET A 1 91 ? 1.721 3.325 -12.627 1.00 97.50 91 MET A N 1
ATOM 670 C CA . MET A 1 91 ? 3.174 3.363 -12.800 1.00 97.50 91 MET A CA 1
ATOM 671 C C . MET A 1 91 ? 3.876 2.162 -12.162 1.00 97.50 91 MET A C 1
ATOM 673 O O . MET A 1 91 ? 3.362 1.549 -11.231 1.00 97.50 91 MET A O 1
ATOM 677 N N . VAL A 1 92 ? 5.071 1.863 -12.674 1.00 98.50 92 VAL A N 1
ATOM 678 C CA . VAL A 1 92 ? 6.005 0.857 -12.154 1.00 98.50 92 VAL A CA 1
ATOM 679 C C . VAL A 1 92 ? 7.322 1.557 -11.858 1.00 98.50 92 VAL A C 1
ATOM 681 O O . VAL A 1 92 ? 7.796 2.359 -12.671 1.00 98.50 92 VAL A O 1
ATOM 684 N N . ASN A 1 93 ? 7.919 1.272 -10.708 1.00 98.44 93 AS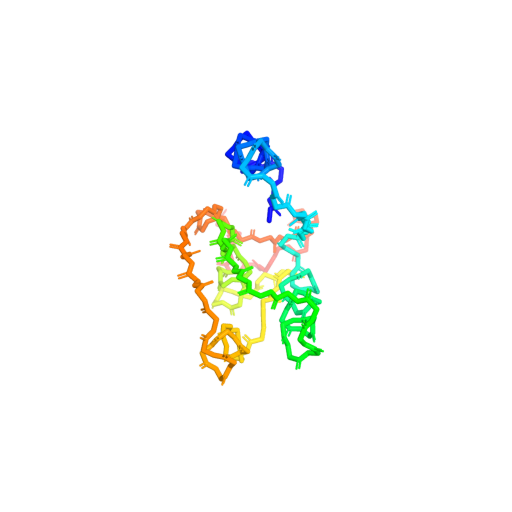N A N 1
ATOM 685 C CA . ASN A 1 93 ? 9.118 1.962 -10.265 1.00 98.44 93 ASN A CA 1
ATOM 686 C C . ASN A 1 93 ? 10.375 1.301 -10.833 1.00 98.44 93 ASN A C 1
ATOM 688 O O . ASN A 1 93 ? 10.566 0.088 -10.766 1.00 98.44 93 ASN A O 1
ATOM 692 N N . PHE A 1 94 ? 11.286 2.133 -11.331 1.00 98.19 94 PHE A N 1
ATOM 693 C CA . PHE A 1 94 ? 12.640 1.749 -11.718 1.00 98.19 94 PHE A CA 1
ATOM 694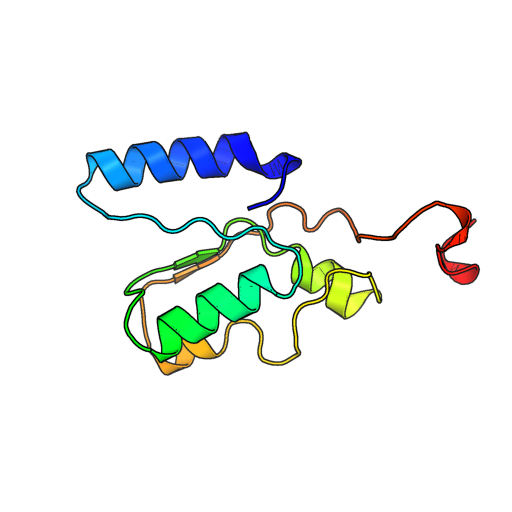 C C . PHE A 1 94 ? 13.646 2.768 -11.177 1.00 98.19 94 PHE A C 1
ATOM 696 O O . PHE A 1 94 ? 13.278 3.831 -10.678 1.00 98.19 94 PHE A O 1
ATOM 703 N N . GLY A 1 95 ? 14.932 2.430 -11.277 1.00 96.50 95 GLY A N 1
ATOM 704 C CA . GLY A 1 95 ? 16.024 3.366 -11.031 1.00 96.50 95 GLY A CA 1
ATOM 705 C C . GLY A 1 95 ? 16.222 4.361 -12.180 1.00 96.50 95 GLY A C 1
ATOM 706 O O . GLY A 1 95 ? 15.287 4.761 -12.875 1.00 96.50 95 GLY A O 1
ATOM 707 N N . ALA A 1 96 ? 17.473 4.770 -12.396 1.00 97.56 96 ALA A N 1
ATOM 708 C CA . ALA A 1 96 ? 17.825 5.620 -13.529 1.00 97.56 96 ALA A CA 1
ATOM 709 C C . ALA A 1 96 ? 17.411 4.975 -14.865 1.00 97.56 96 ALA A C 1
ATOM 711 O O . ALA A 1 96 ? 17.350 3.756 -14.987 1.00 97.56 96 ALA A O 1
ATOM 712 N N . LYS A 1 97 ? 17.200 5.780 -15.916 1.00 96.31 97 LYS A N 1
ATOM 713 C CA . LYS A 1 97 ? 16.777 5.273 -17.238 1.00 96.31 97 LYS A CA 1
ATOM 714 C C . LYS A 1 97 ? 17.669 4.137 -17.769 1.00 96.31 97 LYS A C 1
ATOM 716 O O . LYS A 1 97 ? 17.180 3.233 -18.433 1.00 96.31 97 LYS A O 1
ATOM 721 N N . THR A 1 98 ? 18.961 4.168 -17.447 1.00 96.88 98 THR A N 1
ATOM 722 C CA . THR A 1 98 ? 19.945 3.140 -17.817 1.00 96.88 98 THR A CA 1
ATOM 723 C C . THR A 1 98 ? 19.733 1.787 -17.133 1.00 96.88 98 THR A C 1
ATOM 725 O O . THR A 1 98 ? 20.265 0.792 -17.613 1.00 96.88 98 THR A O 1
ATOM 728 N N . THR A 1 99 ? 18.979 1.726 -16.032 1.00 97.38 99 THR A N 1
ATOM 729 C CA . THR A 1 99 ? 18.664 0.486 -15.303 1.00 97.38 99 THR A CA 1
ATOM 730 C C . THR A 1 99 ? 17.340 -0.135 -15.737 1.00 97.38 99 THR A C 1
ATOM 732 O O . THR A 1 99 ? 16.987 -1.203 -15.246 1.00 97.38 99 THR A O 1
ATOM 735 N N . ILE A 1 100 ? 16.572 0.538 -16.599 1.00 97.88 100 ILE A N 1
ATOM 736 C CA . ILE A 1 100 ? 15.287 0.023 -17.074 1.00 97.88 100 ILE A CA 1
ATOM 737 C C . ILE A 1 100 ? 15.556 -1.185 -17.988 1.00 97.88 100 ILE A C 1
ATOM 739 O O . ILE A 1 100 ? 16.369 -1.067 -18.911 1.00 97.88 100 ILE A O 1
ATOM 743 N N . PRO A 1 101 ? 14.887 -2.335 -17.771 1.00 96.62 101 PRO A N 1
ATOM 744 C CA . PRO A 1 101 ? 15.003 -3.491 -18.651 1.00 96.62 101 PRO A CA 1
ATOM 745 C C . PRO A 1 101 ? 14.774 -3.123 -20.122 1.00 96.62 101 PRO A C 1
ATOM 747 O O . PRO A 1 101 ? 13.800 -2.454 -20.463 1.00 96.62 101 PRO A O 1
ATOM 750 N N . SER A 1 102 ? 15.650 -3.595 -21.012 1.00 95.88 102 SER A N 1
ATOM 751 C CA . SER A 1 102 ? 15.650 -3.202 -22.430 1.00 95.88 102 SER A CA 1
ATOM 752 C C . SER A 1 102 ? 14.333 -3.487 -23.155 1.00 95.88 102 SER A C 1
ATOM 754 O O . SER A 1 102 ? 13.948 -2.721 -24.025 1.00 95.88 102 SER A O 1
ATOM 756 N N . HIS A 1 103 ? 13.602 -4.534 -22.767 1.00 94.12 103 HIS A N 1
ATOM 757 C CA . HIS A 1 103 ? 12.298 -4.862 -23.353 1.00 94.12 103 HIS A CA 1
ATOM 758 C C . HIS A 1 103 ? 11.182 -3.849 -23.012 1.00 94.12 103 HIS A C 1
ATOM 760 O O . HIS A 1 103 ? 10.131 -3.871 -23.650 1.00 94.12 103 HIS A O 1
ATOM 766 N N . LEU A 1 104 ? 11.397 -2.969 -22.025 1.00 95.38 104 LEU A N 1
ATOM 767 C CA . LEU A 1 104 ? 10.498 -1.863 -21.663 1.00 95.38 104 LEU A CA 1
ATOM 768 C C . LEU A 1 104 ? 10.932 -0.524 -22.279 1.00 95.38 104 LEU A C 1
ATOM 770 O O . LEU A 1 104 ? 10.144 0.421 -22.325 1.00 95.38 104 LEU A O 1
ATOM 774 N N . LEU A 1 105 ? 12.173 -0.435 -22.765 1.00 89.19 105 LEU A N 1
ATOM 775 C CA . LEU A 1 105 ? 12.698 0.712 -23.495 1.00 89.19 105 LEU A CA 1
ATOM 776 C C . LEU A 1 105 ? 12.349 0.539 -24.979 1.00 89.19 105 LEU A C 1
ATOM 778 O O . LEU A 1 105 ? 13.084 -0.104 -25.724 1.00 89.19 105 LEU A O 1
ATOM 782 N N . LYS A 1 106 ? 11.197 1.073 -25.390 1.00 73.50 106 LYS A N 1
ATOM 783 C CA . LYS A 1 106 ? 10.866 1.229 -26.814 1.00 73.50 106 LYS A CA 1
ATOM 784 C C . LYS A 1 106 ? 11.638 2.386 -27.437 1.00 73.50 106 LYS A C 1
ATOM 786 O O . LYS A 1 106 ? 11.789 3.425 -26.752 1.00 73.50 106 LYS A O 1
#

Radius of gyration: 14.88 Å; Cα contacts (8 Å, |Δi|>4): 147; chains: 1; bounding box: 32×28×44 Å

Solvent-accessible surface area (backbone atoms only — not comparable to full-atom values): 6132 Å² total; per-residue (Å²): 59,47,86,94,41,40,72,60,51,51,54,50,50,54,50,40,47,74,74,72,45,86,87,88,86,41,54,46,51,17,65,28,56,48,54,53,36,52,34,34,68,70,64,77,44,75,60,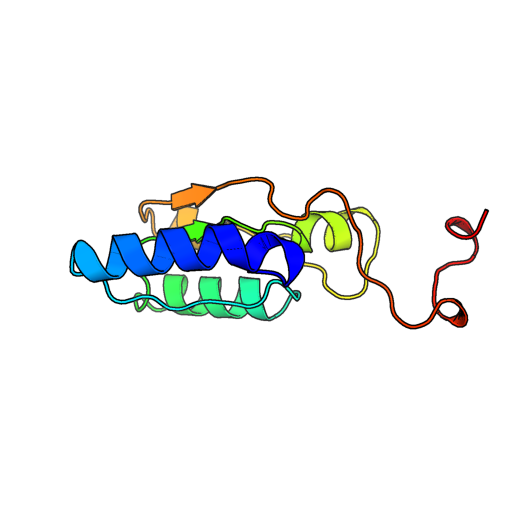45,77,45,50,33,45,21,15,52,35,6,48,76,76,68,32,77,23,31,44,61,95,65,66,67,46,42,47,64,77,66,68,38,61,68,49,79,50,67,33,62,52,88,50,63,49,68,74,59,82,89,68,50,61,66,95,76,62,126

Secondary structure (DSSP, 8-state):
--GGGHHHHHHHHHHHHHTT--------SSHHHHHHHHHHHTTS-S-EEE---THHHHHHHT-SS---TTTTHHHHHHT--EEE--TTTT----SSGGGS-GGG--

Mean predicted aligned error: 2.19 Å

InterPro domains:
  IPR051353 Tobamovirus Resistance UPF0261 [PTHR31862] (1-104)
  IPR056778 UPF0261, C-terminal domain [PF23189] (1-103)

Organism: Vitis vinifera (NCBI:txid29760)

pLDDT: mean 97.97, std 2.68, range [73.5, 98.88]